Protein AF-A0A7Y6CTK9-F1 (afdb_monomer_lite)

Radius of gyration: 37.17 Å; chains: 1; bounding box: 108×24×112 Å

pLDDT: mean 73.92, std 17.71, range [35.59, 94.69]

Sequence (146 aa):
SELEALPAADDPAEPEGESRGLLARLSGERGQTTVEFAGILPLLLIVVMLLWQIGLVGYTFMLAGHAAREGARELAIDTTDTRTDRPYADVAMEDVPKAWRKGAKVDRPEDATVRVALKVPVLVPSLKTNIKITSEAGTVIEDEPL

Foldseek 3Di:
DDDDDDDDPPDPDDPPDDVVVVVVVVVVVVVPVVVVVVVVVVVVVVVVLVVVLVVLVVVQQVLQVVLFVQLLVCLVVDPPDDPVDRVSNVRSCVPPDPQFPVPWDWDDPDSRGIGIFTDRDDPCPVPPDPDGDGDGDTDDDDDDDD

Secondary structure (DSSP, 8-state):
---------------TTHHHHHHHHHHHHHHHHHHHHHHHHHHHHHHHHHHHHHHHHHHHHHHHHHHHHHHHHHHHH-TT--SS--HHHHHHHHSS-HHHHTT-EEEEEETTEEEEE-PPPPS-TTS-------------------

Structure (mmCIF, N/CA/C/O backbone):
data_AF-A0A7Y6CTK9-F1
#
_entry.id   AF-A0A7Y6CTK9-F1
#
loop_
_atom_site.group_PDB
_atom_site.id
_atom_site.type_symbol
_atom_site.label_atom_id
_atom_site.label_alt_id
_atom_site.label_comp_id
_atom_site.label_asym_id
_atom_site.label_entity_id
_atom_site.label_seq_id
_atom_site.pdbx_PDB_ins_code
_atom_site.Cartn_x
_atom_site.Cartn_y
_atom_site.Cartn_z
_atom_site.occupancy
_atom_site.B_iso_or_equiv
_atom_site.auth_seq_id
_atom_site.auth_comp_id
_atom_site.auth_asym_id
_atom_site.auth_atom_id
_atom_site.pdbx_PDB_model_num
ATOM 1 N N . SER A 1 1 ? -68.401 -10.955 84.862 1.00 49.53 1 SER A N 1
ATOM 2 C CA . SER A 1 1 ? -67.831 -11.955 83.956 1.00 49.53 1 SER A CA 1
ATOM 3 C C . SER A 1 1 ? -68.217 -11.538 82.561 1.00 49.53 1 SER A C 1
ATOM 5 O O . SER A 1 1 ? -69.406 -11.568 82.288 1.00 49.53 1 SER A O 1
ATOM 7 N N . GLU A 1 2 ? -67.224 -11.088 81.784 1.00 56.41 2 GLU A N 1
ATOM 8 C CA . GLU A 1 2 ? -67.223 -11.030 80.308 1.00 56.41 2 GLU A CA 1
ATOM 9 C C . GLU A 1 2 ? -68.184 -9.990 79.674 1.00 56.41 2 GLU A C 1
ATOM 11 O O . GLU A 1 2 ? -69.370 -9.976 79.953 1.00 56.41 2 GLU A O 1
ATOM 16 N N . LEU A 1 3 ? -67.776 -9.027 78.844 1.00 59.22 3 LEU A N 1
ATOM 17 C CA . LEU A 1 3 ? -66.629 -8.922 77.948 1.00 59.22 3 LEU A CA 1
ATOM 18 C C . LEU A 1 3 ? -66.140 -7.474 77.870 1.00 59.22 3 LEU A C 1
ATOM 20 O O . LEU A 1 3 ? -66.901 -6.527 77.681 1.00 59.22 3 LEU A O 1
ATOM 24 N N . GLU A 1 4 ? -64.831 -7.382 78.023 1.00 65.44 4 GLU A N 1
ATOM 25 C CA . GLU A 1 4 ? -63.979 -6.219 77.912 1.00 65.44 4 GLU A CA 1
ATOM 26 C C . GLU A 1 4 ? -63.938 -5.728 76.463 1.00 65.44 4 GLU A C 1
ATOM 28 O O . GLU A 1 4 ? -63.902 -6.516 75.517 1.00 65.44 4 GLU A O 1
ATOM 33 N N . ALA A 1 5 ? -63.956 -4.409 76.306 1.00 64.25 5 ALA A N 1
ATOM 34 C CA . ALA A 1 5 ? -63.762 -3.735 75.039 1.00 64.25 5 ALA A CA 1
ATOM 35 C C . ALA A 1 5 ? -62.414 -4.143 74.427 1.00 64.25 5 ALA A C 1
ATOM 37 O O . ALA A 1 5 ? -61.359 -3.827 74.976 1.00 64.25 5 ALA A O 1
ATOM 38 N N . LEU A 1 6 ? -62.452 -4.822 73.279 1.00 68.00 6 LEU A N 1
ATOM 39 C CA . LEU A 1 6 ? -61.255 -5.065 72.486 1.00 68.00 6 LEU A CA 1
ATOM 40 C C . LEU A 1 6 ? -60.962 -3.824 71.628 1.00 68.00 6 LEU A C 1
ATOM 42 O O . LEU A 1 6 ? -61.826 -3.411 70.848 1.00 68.00 6 LEU A O 1
ATOM 46 N N . PRO A 1 7 ? -59.778 -3.206 71.780 1.00 65.56 7 PRO A N 1
ATOM 47 C CA . PRO A 1 7 ? -59.356 -2.090 70.952 1.00 65.56 7 PRO A CA 1
ATOM 48 C C . PRO A 1 7 ? -59.096 -2.558 69.520 1.00 65.56 7 PRO A C 1
ATOM 50 O O . PRO A 1 7 ? -58.691 -3.696 69.283 1.00 65.56 7 PRO A O 1
ATOM 53 N N . ALA A 1 8 ? -59.335 -1.644 68.581 1.00 64.94 8 ALA A N 1
ATOM 54 C CA . ALA A 1 8 ? -58.986 -1.777 67.178 1.00 64.94 8 ALA A CA 1
ATOM 55 C C . ALA A 1 8 ? -57.529 -2.238 67.042 1.00 64.94 8 ALA A C 1
ATOM 57 O O . ALA A 1 8 ? -56.598 -1.486 67.330 1.00 64.94 8 ALA A O 1
ATOM 58 N N . ALA A 1 9 ? -57.347 -3.489 66.629 1.00 60.50 9 ALA A N 1
ATOM 59 C CA . ALA A 1 9 ? -56.092 -3.925 66.061 1.00 60.50 9 ALA A CA 1
ATOM 60 C C . ALA A 1 9 ? -56.025 -3.304 64.664 1.00 60.50 9 ALA A C 1
ATOM 62 O O . ALA A 1 9 ? -56.689 -3.767 63.737 1.00 60.50 9 ALA A O 1
ATOM 63 N N . ASP A 1 10 ? -55.276 -2.209 64.550 1.00 63.53 10 ASP A N 1
ATOM 64 C CA . ASP A 1 10 ? -54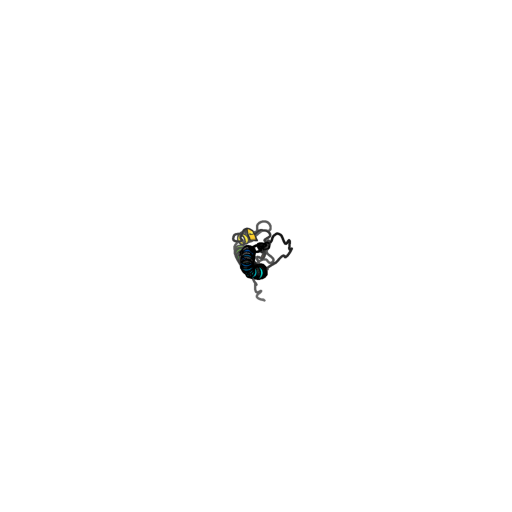.621 -1.866 63.295 1.00 63.53 10 ASP A CA 1
ATOM 65 C C . ASP A 1 10 ? -53.846 -3.109 62.854 1.00 63.53 10 ASP A C 1
ATOM 67 O O . ASP A 1 10 ? -52.963 -3.578 63.573 1.00 63.53 10 ASP A O 1
ATOM 71 N N . ASP A 1 11 ? -54.221 -3.674 61.712 1.00 68.06 11 ASP A N 1
ATOM 72 C CA . ASP A 1 11 ? -53.466 -4.733 61.058 1.00 68.06 11 ASP A CA 1
ATOM 73 C C . ASP A 1 11 ? -52.221 -4.080 60.431 1.00 68.06 11 ASP A C 1
ATOM 75 O O . ASP A 1 11 ? -52.361 -3.262 59.510 1.00 68.06 11 ASP A O 1
ATOM 79 N N . PRO A 1 12 ? -50.999 -4.314 60.948 1.00 62.53 12 PRO A N 1
ATOM 80 C CA . PRO A 1 12 ? -49.814 -3.744 60.341 1.00 62.53 12 PRO A CA 1
ATOM 81 C C . PRO A 1 12 ? -49.568 -4.461 59.013 1.00 62.53 12 PRO A C 1
ATOM 83 O O . PRO A 1 12 ? -49.255 -5.646 58.978 1.00 62.53 12 PRO A O 1
ATOM 86 N N . ALA A 1 13 ? -49.697 -3.706 57.922 1.00 60.25 13 ALA A N 1
ATOM 87 C CA . ALA A 1 13 ? -49.381 -4.128 56.565 1.00 60.25 13 ALA A CA 1
ATOM 88 C C . ALA A 1 13 ? -48.086 -4.960 56.503 1.00 60.25 13 ALA A C 1
ATOM 90 O O . ALA A 1 13 ? -47.005 -4.479 56.857 1.00 60.25 13 ALA A O 1
ATOM 91 N N . GLU A 1 14 ? -48.198 -6.198 56.021 1.00 64.38 14 GLU A N 1
ATOM 92 C CA . GLU A 1 14 ? -47.047 -7.054 55.750 1.00 64.38 14 GLU A CA 1
ATOM 93 C C . GLU A 1 14 ? -46.138 -6.400 54.692 1.00 64.38 14 GLU A C 1
ATOM 95 O O . GLU A 1 14 ? -46.611 -5.994 53.623 1.00 64.38 14 GLU A O 1
ATOM 100 N N . PRO A 1 15 ? -44.822 -6.273 54.938 1.00 54.72 15 PRO A N 1
ATOM 101 C CA . PRO A 1 15 ? -43.909 -5.699 53.962 1.00 54.72 15 PRO A CA 1
ATOM 102 C C . PRO A 1 15 ? -43.581 -6.717 52.855 1.00 54.72 15 PRO A C 1
ATOM 104 O O . PRO A 1 15 ? -42.502 -7.306 52.829 1.00 54.72 15 PRO A O 1
ATOM 107 N N . GLU A 1 16 ? -44.466 -6.869 51.865 1.00 60.47 16 GLU A N 1
ATOM 108 C CA . GLU A 1 16 ? -44.199 -7.607 50.612 1.00 60.47 16 GLU A CA 1
ATOM 109 C C . GLU A 1 16 ? -43.264 -6.836 49.646 1.00 60.47 16 GLU A C 1
ATOM 111 O O . GLU A 1 16 ? -43.518 -6.683 48.448 1.00 60.47 16 GLU A O 1
ATOM 116 N N . GLY A 1 17 ? -42.160 -6.293 50.164 1.00 58.44 17 GLY A N 1
ATOM 117 C CA . GLY A 1 17 ? -41.227 -5.455 49.399 1.00 58.44 17 GLY A CA 1
ATOM 118 C C . GLY A 1 17 ? -39.821 -6.027 49.227 1.00 58.44 17 GLY A C 1
ATOM 119 O O . GLY A 1 17 ? -39.096 -5.616 48.318 1.00 58.44 17 GLY A O 1
ATOM 120 N N . GLU A 1 18 ? -39.401 -6.970 50.070 1.00 60.38 18 GLU A N 1
ATOM 121 C CA . GLU A 1 18 ? -37.965 -7.218 50.263 1.00 60.38 18 GLU A CA 1
ATOM 122 C C . GLU A 1 18 ? -37.344 -8.160 49.214 1.00 60.38 18 GLU A C 1
ATOM 124 O O . GLU A 1 18 ? -36.174 -8.022 48.845 1.00 60.38 18 GLU A O 1
ATOM 129 N N . SER A 1 19 ? -38.137 -9.053 48.613 1.00 59.25 19 SER A N 1
ATOM 130 C CA . SER A 1 19 ? -37.636 -10.023 47.624 1.00 59.25 19 SER A CA 1
ATOM 131 C C . SER A 1 19 ? -37.240 -9.389 46.282 1.00 59.25 19 SER A C 1
ATOM 133 O O . SER A 1 19 ? -36.441 -9.959 45.537 1.00 59.25 19 SER A O 1
ATOM 135 N N . ARG A 1 20 ? -37.755 -8.192 45.964 1.00 65.50 20 ARG A N 1
ATOM 136 C CA . ARG A 1 20 ? -37.443 -7.484 44.706 1.00 65.50 20 ARG A CA 1
ATOM 137 C C . ARG A 1 20 ? -36.076 -6.790 44.736 1.00 65.50 20 ARG A C 1
ATOM 139 O O . ARG A 1 20 ? -35.429 -6.687 43.695 1.00 65.50 20 ARG A O 1
ATOM 146 N N . GLY A 1 21 ? -35.598 -6.372 45.911 1.00 63.16 21 GLY A N 1
ATOM 147 C CA . GLY A 1 21 ? -34.302 -5.697 46.064 1.00 63.16 21 GLY A CA 1
ATOM 148 C C . GLY A 1 21 ? -33.096 -6.640 45.984 1.00 63.16 21 GLY A C 1
ATOM 149 O O . GLY A 1 21 ? -32.048 -6.265 45.452 1.00 63.16 21 GLY A O 1
ATOM 150 N N . LEU A 1 22 ? -33.246 -7.882 46.456 1.00 65.19 22 LEU A N 1
ATOM 151 C CA . LEU A 1 22 ? -32.163 -8.872 46.464 1.00 65.19 22 LEU A CA 1
ATOM 152 C C . LEU A 1 22 ? -31.801 -9.339 45.041 1.00 65.19 22 LEU A C 1
ATOM 154 O O . LEU A 1 22 ? -30.625 -9.413 44.687 1.00 65.19 22 LEU A O 1
ATOM 158 N N . LEU A 1 23 ? -32.810 -9.582 44.198 1.00 63.06 23 LEU A N 1
ATOM 159 C CA . LEU A 1 23 ? -32.613 -9.982 42.799 1.00 63.06 23 LEU A CA 1
ATOM 160 C C . LEU A 1 23 ? -32.004 -8.855 41.952 1.00 63.06 23 LEU A C 1
ATOM 162 O O . LEU A 1 23 ? -31.154 -9.118 41.102 1.00 63.06 23 LEU A O 1
ATOM 166 N N . ALA A 1 24 ? -32.377 -7.598 42.218 1.00 64.69 24 ALA A N 1
ATOM 167 C CA . ALA A 1 24 ? -31.793 -6.435 41.550 1.00 64.69 24 ALA A CA 1
ATOM 168 C C . ALA A 1 24 ? -30.304 -6.249 41.900 1.00 64.69 24 ALA A C 1
ATOM 170 O O . ALA A 1 24 ? -29.502 -5.940 41.017 1.00 64.69 24 ALA A O 1
ATOM 171 N N . ARG A 1 25 ? -29.908 -6.508 43.157 1.00 64.50 25 ARG A N 1
ATOM 172 C CA . ARG A 1 25 ? -28.498 -6.474 43.590 1.00 64.50 25 ARG A CA 1
ATOM 173 C C . ARG A 1 25 ? -27.649 -7.559 42.920 1.00 64.50 25 ARG A C 1
ATOM 175 O O . ARG A 1 25 ? -26.593 -7.240 42.387 1.00 64.50 25 ARG A O 1
ATOM 182 N N . LEU A 1 26 ? -28.154 -8.791 42.835 1.00 63.34 26 LEU A N 1
ATOM 183 C CA . LEU A 1 26 ? -27.462 -9.918 42.182 1.00 63.34 26 LEU A CA 1
ATOM 184 C C . LEU A 1 26 ? -27.394 -9.803 40.644 1.00 63.34 26 LEU A C 1
ATOM 186 O O . LEU A 1 26 ? -26.637 -10.524 39.982 1.00 63.34 26 LEU A O 1
ATOM 190 N N . SER A 1 27 ? -28.214 -8.930 40.050 1.00 62.72 27 SER A N 1
ATOM 191 C CA . SER A 1 27 ? -28.169 -8.620 38.617 1.00 62.72 27 SER A CA 1
ATOM 192 C C . SER A 1 27 ? -27.166 -7.508 38.280 1.00 62.72 27 SER A C 1
ATOM 194 O O . SER A 1 27 ? -26.756 -7.410 37.124 1.00 62.72 27 SER A O 1
ATOM 196 N N . GLY A 1 28 ? -26.754 -6.692 39.259 1.00 60.09 28 GLY A N 1
ATOM 197 C CA . GLY A 1 28 ? -25.790 -5.599 39.071 1.00 60.09 28 GLY A CA 1
ATOM 198 C C . GLY A 1 28 ? -24.330 -6.056 38.972 1.00 60.09 28 GLY A C 1
ATOM 199 O O . GLY A 1 28 ? -23.515 -5.388 38.342 1.00 60.09 28 GLY A O 1
ATOM 200 N N . GLU A 1 29 ? -24.000 -7.226 39.520 1.00 58.59 29 GLU A N 1
ATOM 201 C CA . GLU A 1 29 ? -22.614 -7.712 39.638 1.00 58.59 29 GLU A CA 1
ATOM 202 C C . GLU A 1 29 ? -22.096 -8.384 38.353 1.00 58.59 29 GLU A C 1
ATOM 204 O O . GLU A 1 29 ? -20.895 -8.431 38.106 1.00 58.59 29 GLU A O 1
ATOM 209 N N . ARG A 1 30 ? -22.997 -8.854 37.477 1.00 59.06 30 ARG A N 1
ATOM 210 C CA . ARG A 1 30 ? -22.633 -9.506 36.201 1.00 59.06 30 ARG A CA 1
ATOM 211 C C . ARG A 1 30 ? -22.278 -8.522 35.086 1.00 59.06 30 ARG A C 1
ATOM 213 O O . ARG A 1 30 ? -21.644 -8.916 34.113 1.00 59.06 30 ARG A O 1
ATOM 220 N N . GLY A 1 31 ? -22.671 -7.255 35.226 1.00 54.94 31 GLY A N 1
ATOM 221 C CA . GLY A 1 31 ? -22.346 -6.200 34.266 1.00 54.94 31 GLY A CA 1
ATOM 222 C C . GLY A 1 31 ? -20.963 -5.592 34.487 1.00 54.94 31 GLY A C 1
ATOM 223 O O . GLY A 1 31 ? -20.317 -5.217 33.515 1.00 54.94 31 GLY A O 1
ATOM 224 N N . GLN A 1 32 ? -20.490 -5.537 35.737 1.00 58.69 32 GLN A N 1
ATOM 225 C CA . GLN A 1 32 ? -19.281 -4.806 36.131 1.00 58.69 32 GLN A CA 1
ATOM 226 C C . GLN A 1 32 ? -18.017 -5.324 35.435 1.00 58.69 32 GLN A C 1
ATOM 228 O O . GLN A 1 32 ? -17.232 -4.536 34.913 1.00 58.69 32 GLN A O 1
ATOM 233 N N . THR A 1 33 ? -17.872 -6.644 35.324 1.00 61.72 33 THR A N 1
ATOM 234 C CA . THR A 1 33 ? -16.731 -7.260 34.638 1.00 61.72 33 THR A CA 1
ATOM 235 C C . THR A 1 33 ? -16.720 -6.932 33.140 1.00 61.72 33 THR A C 1
ATOM 237 O O . THR A 1 33 ? -15.675 -6.610 32.583 1.00 61.72 33 THR A O 1
ATOM 240 N N . THR A 1 34 ? -17.875 -6.933 32.464 1.00 66.38 34 THR A N 1
ATOM 241 C CA . THR A 1 34 ? -17.950 -6.605 31.029 1.00 66.38 34 THR A CA 1
ATOM 242 C C . THR A 1 34 ? -17.627 -5.136 30.751 1.00 66.38 34 THR A C 1
ATOM 244 O O . THR A 1 34 ? -17.037 -4.843 29.710 1.00 66.38 34 THR A O 1
ATOM 247 N N . VAL A 1 35 ? -17.950 -4.214 31.670 1.00 66.62 35 VAL A N 1
ATOM 248 C CA . VAL A 1 35 ? -17.619 -2.788 31.490 1.00 66.62 35 VAL A CA 1
ATOM 249 C C . VAL A 1 35 ? -16.109 -2.542 31.577 1.00 66.62 35 VAL A C 1
ATOM 251 O O . VAL A 1 35 ? -15.582 -1.740 30.809 1.00 66.62 35 VAL A O 1
ATOM 254 N N . GLU A 1 36 ? -15.391 -3.267 32.439 1.00 68.00 36 GLU A N 1
ATOM 255 C CA . GLU A 1 36 ? -13.923 -3.193 32.515 1.00 68.00 36 GLU A CA 1
ATOM 256 C C . GLU A 1 36 ? -13.260 -3.728 31.234 1.00 68.00 36 GLU A C 1
ATOM 258 O O . GLU A 1 36 ? -12.357 -3.098 30.675 1.00 68.00 36 GLU A O 1
ATOM 263 N N . PHE A 1 37 ? -13.762 -4.843 30.693 1.00 69.88 37 PHE A N 1
ATOM 264 C CA . PHE A 1 37 ? -13.263 -5.402 29.431 1.00 69.88 37 PHE A CA 1
ATOM 265 C C . PHE A 1 37 ? -13.585 -4.529 28.210 1.00 69.88 37 PHE A C 1
ATOM 267 O O . PHE A 1 37 ? -12.785 -4.473 27.270 1.00 69.88 37 PHE A O 1
ATOM 274 N N . ALA A 1 38 ? -14.705 -3.801 28.228 1.00 79.75 38 ALA A N 1
ATOM 275 C CA . ALA A 1 38 ? -15.079 -2.882 27.156 1.00 79.75 38 ALA A CA 1
ATOM 276 C C . ALA A 1 38 ? -14.081 -1.721 26.984 1.00 79.75 38 ALA A C 1
ATOM 278 O O . ALA A 1 38 ? -13.988 -1.173 25.887 1.00 79.75 38 ALA A O 1
ATOM 279 N N . GLY A 1 39 ? -13.303 -1.372 28.017 1.00 82.19 39 GLY A N 1
ATOM 280 C CA . GLY A 1 39 ? -12.235 -0.370 27.917 1.00 82.19 39 GLY A CA 1
ATOM 281 C C . GLY A 1 39 ? -10.961 -0.884 27.234 1.00 82.19 39 GLY A C 1
ATOM 282 O O . GLY A 1 39 ? -10.329 -0.158 26.468 1.00 82.19 39 GLY A O 1
ATOM 283 N N . ILE A 1 40 ? -10.591 -2.147 27.461 1.00 88.62 40 ILE A N 1
ATOM 284 C CA . ILE A 1 40 ? -9.356 -2.750 26.923 1.00 88.62 40 ILE A CA 1
ATOM 285 C C . ILE A 1 40 ? -9.556 -3.241 25.485 1.00 88.62 40 ILE A C 1
ATOM 287 O O . ILE A 1 40 ? -8.645 -3.152 24.662 1.00 88.62 40 ILE A O 1
ATOM 291 N N . LEU A 1 41 ? -10.754 -3.728 25.159 1.00 89.88 41 LEU A N 1
ATOM 292 C CA . LEU A 1 41 ? -11.093 -4.222 23.827 1.00 89.88 41 LEU A CA 1
ATOM 293 C C . LEU A 1 41 ? -10.763 -3.233 22.684 1.00 89.88 41 LEU A C 1
ATOM 295 O O . LEU A 1 41 ? -10.077 -3.648 21.749 1.00 89.88 41 LEU A O 1
ATOM 299 N N . PRO A 1 42 ? -11.162 -1.943 22.715 1.00 86.75 42 PRO A N 1
ATOM 300 C CA . PRO A 1 42 ? -10.809 -0.999 21.655 1.00 86.75 42 PRO A CA 1
ATOM 301 C C . PRO A 1 42 ? -9.296 -0.762 21.555 1.00 86.75 42 PRO A C 1
ATOM 303 O O . PRO A 1 42 ? -8.778 -0.637 20.446 1.00 86.75 42 PRO A O 1
ATOM 306 N N . LEU A 1 43 ? -8.570 -0.764 22.679 1.00 89.69 43 LEU A N 1
ATOM 307 C CA . LEU A 1 43 ? -7.109 -0.660 22.680 1.00 89.69 43 LEU A CA 1
ATOM 308 C C . LEU A 1 43 ? -6.467 -1.876 21.995 1.00 89.69 43 LEU A C 1
ATOM 310 O O . LEU A 1 43 ? -5.595 -1.709 21.142 1.00 89.69 43 LEU A O 1
ATOM 314 N N . LEU A 1 44 ? -6.930 -3.089 22.311 1.00 92.50 44 LEU A N 1
ATOM 315 C CA . LEU A 1 44 ? -6.463 -4.315 21.658 1.00 92.50 44 LEU A CA 1
ATOM 316 C C . LEU A 1 44 ? -6.732 -4.293 20.151 1.00 92.50 44 LEU A C 1
ATOM 318 O O . LEU A 1 44 ? -5.850 -4.656 19.375 1.00 92.50 44 LEU A O 1
ATOM 322 N N . LEU A 1 45 ? -7.905 -3.820 19.723 1.00 90.50 45 LEU A N 1
ATOM 323 C CA . LEU A 1 45 ? -8.227 -3.686 18.300 1.00 90.50 45 LEU A CA 1
ATOM 324 C C . LEU A 1 45 ? -7.274 -2.723 17.581 1.00 90.50 45 LEU A C 1
ATOM 326 O O . LEU A 1 45 ? -6.842 -3.025 16.470 1.00 90.50 45 LEU A O 1
ATOM 330 N N . ILE A 1 46 ? -6.902 -1.601 18.206 1.00 89.19 46 ILE A N 1
ATOM 331 C CA . ILE A 1 46 ? -5.913 -0.666 17.645 1.00 89.19 46 ILE A CA 1
ATOM 332 C C . ILE A 1 46 ? -4.545 -1.342 17.516 1.00 89.19 46 ILE A C 1
ATOM 334 O O . ILE A 1 46 ? -3.909 -1.229 16.470 1.00 89.19 46 ILE A O 1
ATOM 338 N N . VAL A 1 47 ? -4.095 -2.073 18.538 1.00 93.56 47 VAL A N 1
ATOM 339 C CA . VAL A 1 47 ? -2.809 -2.788 18.494 1.00 93.56 47 VAL A CA 1
ATOM 340 C C . VAL A 1 47 ? -2.808 -3.848 17.392 1.00 93.56 47 VAL A C 1
ATOM 342 O O . VAL A 1 47 ? -1.881 -3.887 16.586 1.00 93.56 47 VAL A O 1
ATOM 345 N N . VAL A 1 48 ? -3.859 -4.664 17.299 1.00 94.06 48 VAL A N 1
ATOM 346 C CA . VAL A 1 48 ? -4.007 -5.664 16.230 1.00 94.06 48 VAL A CA 1
ATOM 347 C C . VAL A 1 48 ? -4.031 -4.991 14.858 1.00 94.06 48 VAL A C 1
ATOM 349 O O . VAL A 1 48 ? -3.360 -5.463 13.944 1.00 94.06 48 VAL A O 1
ATOM 352 N N . MET A 1 49 ? -4.731 -3.863 14.716 1.00 88.19 49 MET A N 1
ATOM 353 C CA . MET A 1 49 ? -4.737 -3.075 13.482 1.00 88.19 49 MET A CA 1
ATOM 354 C C . MET A 1 49 ? -3.331 -2.577 13.126 1.00 88.19 49 MET A C 1
ATOM 356 O O . MET A 1 49 ? -2.932 -2.666 11.971 1.00 88.19 49 MET A O 1
ATOM 360 N N . LEU A 1 50 ? -2.548 -2.087 14.089 1.00 87.62 50 LEU A N 1
ATOM 361 C CA . LEU A 1 50 ? -1.170 -1.647 13.845 1.00 87.62 50 LEU A CA 1
ATOM 362 C C . LEU A 1 50 ? -0.270 -2.807 13.408 1.00 87.62 50 LEU A C 1
ATOM 364 O O . LEU A 1 50 ? 0.451 -2.674 12.420 1.00 87.62 50 LEU A O 1
ATOM 368 N N . LEU A 1 51 ? -0.345 -3.949 14.095 1.00 93.31 51 LEU A N 1
ATOM 369 C CA . LEU A 1 51 ? 0.398 -5.157 13.722 1.00 93.31 51 LEU A CA 1
ATOM 370 C C . LEU A 1 51 ? 0.017 -5.633 12.317 1.00 93.31 51 LEU A C 1
ATOM 372 O O . LEU A 1 51 ? 0.886 -5.951 11.506 1.00 93.31 51 LEU A O 1
ATOM 376 N N . TRP A 1 52 ? -1.276 -5.609 12.005 1.00 90.62 52 TRP A N 1
ATOM 377 C CA . TRP A 1 52 ? -1.784 -5.909 10.675 1.00 90.62 52 TRP A CA 1
ATOM 378 C C . TRP A 1 52 ? -1.224 -4.948 9.617 1.00 90.62 52 TRP A C 1
ATOM 380 O O . TRP A 1 52 ? -0.745 -5.389 8.572 1.00 90.62 52 TRP A O 1
ATOM 390 N N . GLN A 1 53 ? -1.224 -3.639 9.891 1.00 87.88 53 GLN A N 1
ATOM 391 C CA . GLN A 1 53 ? -0.682 -2.632 8.974 1.00 87.88 53 GLN A CA 1
ATOM 392 C C . GLN A 1 53 ? 0.821 -2.823 8.739 1.00 87.88 53 GLN A C 1
ATOM 394 O O . GLN A 1 53 ? 1.269 -2.709 7.600 1.00 87.88 53 GLN A O 1
ATOM 399 N N . ILE A 1 54 ? 1.593 -3.163 9.775 1.00 89.81 54 ILE A N 1
ATOM 400 C CA . ILE A 1 54 ? 3.016 -3.509 9.634 1.00 89.81 54 ILE A CA 1
ATOM 401 C C . ILE A 1 54 ? 3.174 -4.726 8.713 1.00 89.81 54 ILE A C 1
ATOM 403 O O . ILE A 1 54 ? 4.006 -4.703 7.804 1.00 89.81 54 ILE A O 1
ATOM 407 N N . GLY A 1 55 ? 2.335 -5.751 8.892 1.00 92.94 55 GLY A N 1
ATOM 408 C CA . GLY A 1 55 ? 2.292 -6.917 8.010 1.00 92.94 55 GLY A CA 1
ATOM 409 C C . GLY A 1 55 ? 2.020 -6.547 6.550 1.00 92.94 55 GLY A C 1
ATOM 410 O O . GLY A 1 55 ? 2.750 -6.983 5.661 1.00 92.94 55 GLY A O 1
ATOM 411 N N . LEU A 1 56 ? 1.031 -5.684 6.288 1.00 89.69 56 LEU A N 1
ATOM 412 C CA . LEU A 1 56 ? 0.728 -5.210 4.932 1.00 89.69 56 LEU A CA 1
ATOM 413 C C . LEU A 1 56 ? 1.871 -4.402 4.314 1.00 89.69 56 LEU A C 1
ATOM 415 O O . LEU A 1 56 ? 2.148 -4.553 3.122 1.00 89.69 56 LEU A O 1
ATOM 419 N N . VAL A 1 57 ? 2.543 -3.558 5.098 1.00 86.94 57 VAL A N 1
ATOM 420 C CA . VAL A 1 57 ? 3.724 -2.814 4.642 1.00 86.94 57 VAL A CA 1
ATOM 421 C C . VAL A 1 57 ? 4.824 -3.794 4.239 1.00 86.94 57 VAL A C 1
ATOM 423 O O . VAL A 1 57 ? 5.295 -3.734 3.104 1.00 86.94 57 VAL A O 1
ATOM 426 N N . GLY A 1 58 ? 5.176 -4.740 5.115 1.00 91.38 58 GLY A N 1
ATOM 427 C CA . GLY A 1 58 ? 6.194 -5.757 4.836 1.00 91.38 58 GLY A CA 1
ATOM 428 C C . GLY A 1 58 ? 5.864 -6.604 3.605 1.00 91.38 58 GLY A C 1
ATOM 429 O O . GLY A 1 58 ? 6.711 -6.783 2.730 1.00 91.38 58 GLY A O 1
ATOM 430 N N . TYR A 1 59 ? 4.610 -7.039 3.478 1.00 92.38 59 TYR A N 1
ATOM 431 C CA . TYR A 1 59 ? 4.134 -7.756 2.295 1.00 92.38 59 TYR A CA 1
ATOM 432 C C . TYR A 1 59 ? 4.276 -6.919 1.016 1.00 92.38 59 TYR A C 1
ATOM 434 O O . TYR A 1 59 ? 4.729 -7.418 -0.010 1.00 92.38 59 TYR A O 1
ATOM 442 N N . THR A 1 60 ? 3.959 -5.623 1.080 1.00 90.50 60 THR A N 1
ATOM 443 C CA . THR A 1 60 ? 4.091 -4.709 -0.065 1.00 90.50 60 THR A CA 1
ATOM 444 C C . THR A 1 60 ? 5.548 -4.538 -0.495 1.00 90.50 60 THR A C 1
ATOM 446 O O . THR A 1 60 ? 5.817 -4.518 -1.693 1.00 90.50 60 THR A O 1
ATOM 449 N N . PHE A 1 61 ? 6.485 -4.454 0.456 1.00 88.00 61 PHE A N 1
ATOM 450 C CA . PHE A 1 61 ? 7.922 -4.422 0.158 1.00 88.00 61 PHE A CA 1
ATOM 451 C C . PHE A 1 61 ? 8.378 -5.692 -0.568 1.00 88.00 61 PHE A C 1
ATOM 453 O O . PHE A 1 61 ? 9.068 -5.603 -1.583 1.00 88.00 61 PHE A O 1
ATOM 460 N N . MET A 1 62 ? 7.965 -6.870 -0.087 1.00 92.56 62 MET A N 1
ATOM 461 C CA . MET A 1 62 ? 8.294 -8.142 -0.743 1.00 92.56 62 MET A CA 1
ATOM 462 C C . MET A 1 62 ? 7.720 -8.205 -2.160 1.00 92.56 62 MET A C 1
ATOM 464 O O . MET A 1 62 ? 8.431 -8.562 -3.098 1.00 92.56 62 MET A O 1
ATOM 468 N N . LEU A 1 63 ? 6.458 -7.807 -2.317 1.00 94.12 63 LEU A N 1
ATOM 469 C CA . LEU A 1 63 ? 5.762 -7.809 -3.597 1.00 94.12 63 LEU A CA 1
ATOM 470 C C . LEU A 1 63 ? 6.406 -6.852 -4.611 1.00 94.12 63 LEU A C 1
ATOM 472 O O . LEU A 1 63 ? 6.624 -7.235 -5.756 1.00 94.12 63 LEU A O 1
ATOM 476 N N . ALA A 1 64 ? 6.751 -5.630 -4.194 1.00 91.75 64 ALA A N 1
ATOM 477 C CA . ALA A 1 64 ? 7.434 -4.657 -5.047 1.00 91.75 64 ALA A CA 1
ATOM 478 C C . ALA A 1 64 ? 8.822 -5.158 -5.475 1.00 91.75 64 ALA A C 1
ATOM 480 O O . ALA A 1 64 ? 9.197 -5.016 -6.636 1.00 91.75 64 ALA A O 1
ATOM 481 N N . GLY A 1 65 ? 9.561 -5.793 -4.559 1.00 90.81 65 GLY A N 1
ATOM 482 C CA . GLY A 1 65 ? 10.857 -6.392 -4.868 1.00 90.81 65 GLY A CA 1
ATOM 483 C C . GLY A 1 65 ? 10.759 -7.566 -5.844 1.00 90.81 65 GLY A C 1
ATOM 484 O O . GLY A 1 65 ? 11.604 -7.695 -6.724 1.00 90.81 65 GLY A O 1
ATOM 485 N N . HIS A 1 66 ? 9.735 -8.412 -5.720 1.00 94.69 66 HIS A N 1
ATOM 486 C CA . HIS A 1 66 ? 9.492 -9.496 -6.674 1.00 94.69 66 HIS A CA 1
ATOM 487 C C . HIS A 1 66 ? 9.162 -8.953 -8.071 1.00 94.69 66 HIS A C 1
ATOM 489 O O . HIS A 1 66 ? 9.831 -9.321 -9.032 1.00 94.69 66 HIS A O 1
ATOM 495 N N . ALA A 1 67 ? 8.230 -8.001 -8.149 1.00 93.44 67 ALA A N 1
ATOM 496 C CA . ALA A 1 67 ? 7.857 -7.315 -9.383 1.00 93.44 67 ALA A CA 1
ATOM 497 C C . ALA A 1 67 ? 9.055 -6.637 -10.072 1.00 93.44 67 ALA A C 1
ATOM 499 O O . ALA A 1 67 ? 9.236 -6.763 -11.280 1.00 93.44 67 ALA A O 1
ATOM 500 N N . ALA A 1 68 ? 9.901 -5.940 -9.305 1.00 92.56 68 ALA A N 1
ATOM 501 C CA . ALA A 1 68 ? 11.085 -5.273 -9.842 1.00 92.56 68 ALA A CA 1
ATOM 502 C C . ALA A 1 68 ? 12.096 -6.266 -10.433 1.00 92.56 68 ALA A C 1
ATOM 504 O O . ALA A 1 68 ? 12.655 -6.003 -11.494 1.00 92.56 68 ALA A O 1
ATOM 505 N N . ARG A 1 69 ? 12.308 -7.415 -9.777 1.00 92.56 69 ARG A N 1
ATOM 506 C CA . ARG A 1 69 ? 13.209 -8.463 -10.283 1.00 92.56 69 ARG A CA 1
ATOM 507 C C . ARG A 1 69 ? 12.691 -9.091 -11.570 1.00 92.56 69 ARG A C 1
ATOM 509 O O . ARG A 1 69 ? 13.491 -9.306 -12.473 1.00 92.56 69 ARG A O 1
ATOM 516 N N . GLU A 1 70 ? 11.391 -9.357 -11.662 1.00 94.12 70 GLU A N 1
ATOM 517 C CA . GLU A 1 70 ? 10.824 -9.944 -12.879 1.00 94.12 70 GLU A CA 1
ATOM 518 C C . GLU A 1 70 ? 10.873 -8.948 -14.043 1.00 94.12 70 GLU A C 1
ATOM 520 O O . GLU A 1 70 ? 11.325 -9.292 -15.131 1.00 94.12 70 GLU A O 1
ATOM 525 N N . GLY A 1 71 ? 10.549 -7.676 -13.788 1.00 91.38 71 GLY A N 1
ATOM 526 C CA . GLY A 1 71 ? 10.727 -6.621 -14.785 1.00 91.38 71 GLY A CA 1
ATOM 527 C C . GLY A 1 71 ? 12.185 -6.453 -15.219 1.00 91.38 71 GLY A C 1
ATOM 528 O O . GLY A 1 71 ? 12.455 -6.301 -16.404 1.00 91.38 71 GLY A O 1
ATOM 529 N N . ALA A 1 72 ? 13.144 -6.507 -14.291 1.00 90.88 72 ALA A N 1
ATOM 530 C CA . ALA A 1 72 ? 14.567 -6.413 -14.626 1.00 90.88 72 ALA A CA 1
ATOM 531 C C . ALA A 1 72 ? 15.049 -7.611 -15.459 1.00 90.88 72 ALA A C 1
ATOM 533 O O . ALA A 1 72 ? 15.867 -7.441 -16.362 1.00 90.88 72 ALA A O 1
ATOM 534 N N . ARG A 1 73 ? 14.528 -8.812 -15.180 1.00 89.62 73 ARG A N 1
ATOM 535 C CA . ARG A 1 73 ? 14.800 -10.011 -15.976 1.00 89.62 73 ARG A CA 1
ATOM 536 C C . ARG A 1 73 ? 14.281 -9.853 -17.399 1.00 89.62 73 ARG A C 1
ATOM 538 O O . ARG A 1 73 ? 15.034 -10.140 -18.324 1.00 89.62 73 ARG A O 1
ATOM 545 N N . GLU A 1 74 ? 13.050 -9.374 -17.558 1.00 91.56 74 GLU A N 1
ATOM 546 C CA . GLU A 1 74 ? 12.467 -9.104 -18.873 1.00 91.56 74 GLU A CA 1
ATOM 547 C C . GLU A 1 74 ? 13.274 -8.047 -19.629 1.00 91.56 74 GLU A C 1
ATOM 549 O O . GLU A 1 74 ? 13.647 -8.246 -20.780 1.00 91.56 74 GLU A O 1
ATOM 554 N N . LEU A 1 75 ? 13.647 -6.960 -18.950 1.00 89.38 75 LEU A N 1
ATOM 555 C CA . LEU A 1 75 ? 14.456 -5.893 -19.533 1.00 89.38 75 LEU A CA 1
ATOM 556 C C . LEU A 1 75 ? 15.827 -6.383 -20.032 1.00 89.38 75 LEU A C 1
ATOM 558 O O . LEU A 1 75 ? 16.373 -5.827 -20.981 1.00 89.38 75 LEU A O 1
ATOM 562 N N . ALA A 1 76 ? 16.398 -7.407 -19.393 1.00 87.81 76 ALA A N 1
ATOM 563 C CA . ALA A 1 76 ? 17.686 -7.975 -19.783 1.00 87.81 76 ALA A CA 1
ATOM 564 C C . ALA A 1 76 ? 17.606 -8.899 -21.012 1.00 87.81 76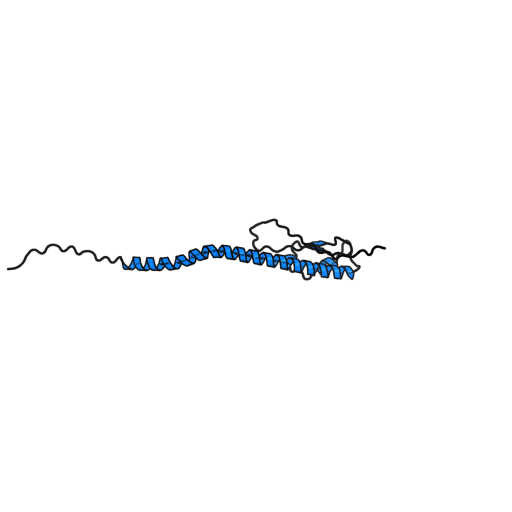 ALA A C 1
ATOM 566 O O . ALA A 1 76 ? 18.631 -9.129 -21.656 1.00 87.81 76 ALA A O 1
ATOM 567 N N . ILE A 1 77 ? 16.429 -9.455 -21.322 1.00 90.00 77 ILE A N 1
ATOM 568 C CA . ILE A 1 77 ? 16.241 -10.409 -22.429 1.00 90.00 77 ILE A CA 1
ATOM 569 C C . ILE A 1 77 ? 15.493 -9.806 -23.619 1.00 90.00 77 ILE A C 1
ATOM 571 O O . ILE A 1 77 ? 15.750 -10.215 -24.752 1.00 90.00 77 ILE A O 1
ATOM 575 N N . ASP A 1 78 ? 14.602 -8.842 -23.385 1.00 83.50 78 ASP A N 1
ATOM 576 C CA . ASP A 1 78 ? 13.809 -8.206 -24.429 1.00 83.50 78 ASP A CA 1
ATOM 577 C C . ASP A 1 78 ? 14.442 -6.881 -24.879 1.00 83.50 78 ASP A C 1
ATOM 579 O O . ASP A 1 78 ? 14.479 -5.882 -24.159 1.00 83.50 78 ASP A O 1
ATOM 583 N N . THR A 1 79 ? 14.935 -6.865 -26.118 1.00 74.00 79 THR A N 1
ATOM 584 C CA . THR A 1 79 ? 15.530 -5.683 -26.760 1.00 74.00 79 THR A CA 1
ATOM 585 C C . THR A 1 79 ? 14.500 -4.778 -27.443 1.00 74.00 79 THR A C 1
ATOM 587 O O . THR A 1 79 ? 14.880 -3.803 -28.093 1.00 74.00 79 THR A O 1
ATOM 590 N N . THR A 1 80 ? 13.210 -5.105 -27.352 1.00 79.12 80 THR A N 1
ATOM 591 C CA . THR A 1 80 ? 12.105 -4.385 -28.015 1.00 79.12 80 THR A CA 1
ATOM 592 C C . THR A 1 80 ? 11.639 -3.163 -27.214 1.00 79.12 80 THR A C 1
ATOM 594 O O . THR A 1 80 ? 10.714 -2.470 -27.630 1.00 79.12 80 THR A O 1
ATOM 597 N N . ASP A 1 81 ? 12.286 -2.860 -26.083 1.00 77.00 81 ASP A N 1
ATOM 598 C CA . ASP A 1 81 ? 11.947 -1.706 -25.250 1.00 77.00 81 ASP A CA 1
ATOM 599 C C . ASP A 1 81 ? 12.075 -0.388 -26.036 1.00 77.00 81 ASP A C 1
ATOM 601 O O . ASP A 1 81 ? 13.140 -0.017 -26.543 1.00 77.00 81 ASP A O 1
ATOM 605 N N . THR A 1 82 ? 10.966 0.342 -26.143 1.00 79.19 82 THR A N 1
ATOM 606 C CA . THR A 1 82 ? 10.890 1.648 -26.802 1.00 79.19 82 THR A CA 1
ATOM 607 C C . THR A 1 82 ? 10.223 2.674 -25.889 1.00 79.19 82 THR A C 1
ATOM 609 O O . THR A 1 82 ? 9.684 2.381 -24.828 1.00 79.19 82 THR A O 1
ATOM 612 N N . ARG A 1 83 ? 10.191 3.944 -26.313 1.00 73.44 83 ARG A N 1
ATOM 613 C CA . ARG A 1 83 ? 9.497 4.994 -25.546 1.00 73.44 83 ARG A CA 1
ATOM 614 C C . ARG A 1 83 ? 8.000 4.698 -25.342 1.00 73.44 83 ARG A C 1
ATOM 616 O O . ARG A 1 83 ? 7.411 5.191 -24.381 1.00 73.44 83 ARG A O 1
ATOM 623 N N . THR A 1 84 ? 7.380 3.974 -26.271 1.00 78.25 84 THR A N 1
ATOM 624 C CA . THR A 1 84 ? 5.932 3.717 -26.286 1.00 78.25 84 THR A CA 1
ATOM 625 C C . THR A 1 84 ? 5.593 2.313 -25.807 1.00 78.25 84 THR A C 1
ATOM 627 O O . THR A 1 84 ? 4.535 2.135 -25.210 1.00 78.25 84 THR A O 1
ATOM 630 N N . ASP A 1 85 ? 6.491 1.358 -26.026 1.00 84.81 85 ASP A N 1
ATOM 631 C CA . ASP A 1 85 ? 6.303 -0.045 -25.682 1.00 84.81 85 ASP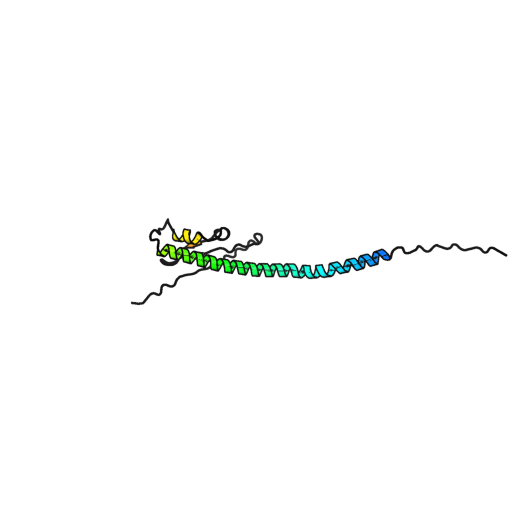 A CA 1
ATOM 632 C C . ASP A 1 85 ? 7.318 -0.460 -24.618 1.00 84.81 85 ASP A C 1
ATOM 634 O O . ASP A 1 85 ? 8.518 -0.320 -24.838 1.00 84.81 85 ASP A O 1
ATOM 638 N N . ARG A 1 86 ? 6.827 -0.892 -23.453 1.00 88.00 86 ARG A N 1
ATOM 639 C CA . ARG A 1 86 ? 7.633 -1.145 -22.246 1.00 88.00 86 ARG A CA 1
ATOM 640 C C . ARG A 1 86 ? 7.299 -2.530 -21.681 1.00 88.00 86 ARG A C 1
ATOM 642 O O . ARG A 1 86 ? 6.688 -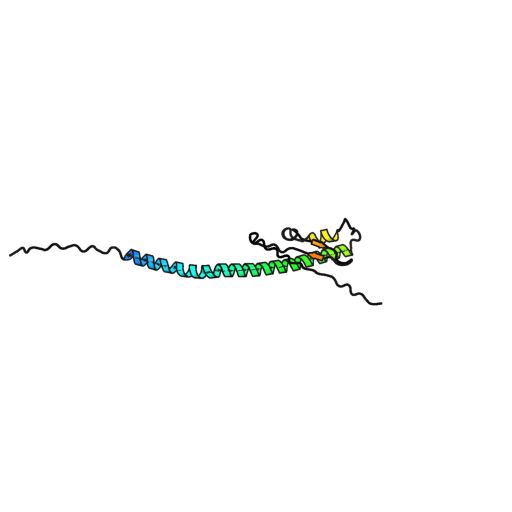2.600 -20.610 1.00 88.00 86 ARG A O 1
ATOM 649 N N . PRO A 1 87 ? 7.687 -3.617 -22.369 1.00 89.06 87 PRO A N 1
ATOM 650 C CA . PRO A 1 87 ? 7.289 -4.989 -22.025 1.00 89.06 87 PRO A CA 1
ATOM 651 C C . PRO A 1 87 ? 7.688 -5.375 -20.594 1.00 89.06 87 PRO A C 1
ATOM 653 O O . PRO A 1 87 ? 6.910 -5.980 -19.855 1.00 89.06 87 PRO A O 1
ATOM 656 N N . TYR A 1 88 ? 8.844 -4.888 -20.135 1.00 89.69 88 TYR A N 1
ATOM 657 C CA . TYR A 1 88 ? 9.315 -5.060 -18.761 1.00 89.69 88 TYR A CA 1
ATOM 658 C C . TYR A 1 88 ? 8.332 -4.546 -17.694 1.00 89.69 88 TYR A C 1
ATOM 660 O O . TYR A 1 88 ? 8.284 -5.074 -16.582 1.00 89.69 88 TYR A O 1
ATOM 668 N N . ALA A 1 89 ? 7.557 -3.498 -17.997 1.00 91.38 89 ALA A N 1
ATOM 669 C CA . ALA A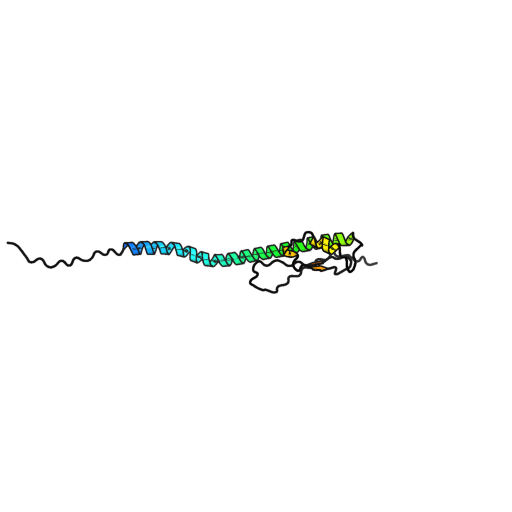 1 89 ? 6.608 -2.912 -17.057 1.00 91.38 89 ALA A CA 1
ATOM 670 C C . ALA A 1 89 ? 5.326 -3.742 -16.939 1.00 91.38 89 ALA A C 1
ATOM 672 O O . ALA A 1 89 ? 4.739 -3.795 -15.854 1.00 91.38 89 ALA A O 1
ATOM 673 N N . ASP A 1 90 ? 4.916 -4.389 -18.030 1.00 92.19 90 ASP A N 1
ATOM 674 C CA . ASP A 1 90 ? 3.760 -5.282 -18.050 1.00 92.19 90 ASP A CA 1
ATOM 675 C C . ASP A 1 90 ? 4.071 -6.572 -17.291 1.00 92.19 90 ASP A C 1
ATOM 677 O O . ASP A 1 90 ? 3.316 -6.944 -16.388 1.00 92.19 90 ASP A O 1
ATOM 681 N N . VAL A 1 91 ? 5.237 -7.172 -17.556 1.00 93.19 91 VAL A N 1
ATOM 682 C CA . VAL A 1 91 ? 5.728 -8.359 -16.839 1.00 93.19 91 VAL A CA 1
ATOM 683 C C . VAL A 1 91 ? 5.906 -8.068 -15.345 1.00 93.19 91 VAL A C 1
ATOM 685 O O . VAL A 1 91 ? 5.417 -8.816 -14.499 1.00 93.19 91 VAL A O 1
ATOM 688 N N . ALA A 1 92 ? 6.489 -6.919 -14.981 1.00 92.81 92 ALA A N 1
ATOM 689 C CA . ALA A 1 92 ? 6.596 -6.510 -13.577 1.00 92.81 92 ALA A CA 1
ATOM 690 C C . ALA A 1 92 ? 5.232 -6.403 -12.861 1.00 92.81 92 ALA A C 1
ATOM 692 O O . ALA A 1 92 ? 5.162 -6.514 -11.637 1.00 92.81 92 ALA A O 1
ATOM 693 N N . MET A 1 93 ? 4.142 -6.145 -13.590 1.00 94.00 93 MET A N 1
ATOM 694 C CA . MET A 1 93 ? 2.800 -5.943 -13.029 1.00 94.00 93 MET A CA 1
ATOM 695 C C . MET A 1 93 ? 1.898 -7.180 -13.089 1.00 94.00 93 MET A C 1
ATOM 697 O O . MET A 1 93 ? 0.816 -7.156 -12.483 1.00 94.00 93 MET A O 1
ATOM 701 N N . GLU A 1 94 ? 2.320 -8.242 -13.777 1.00 93.12 94 GLU A N 1
ATOM 702 C CA . GLU A 1 94 ? 1.530 -9.452 -14.016 1.00 93.12 94 GLU A CA 1
ATOM 703 C C . GLU A 1 94 ? 1.044 -10.071 -12.696 1.00 93.12 94 GLU A C 1
ATOM 705 O O . GLU A 1 94 ? -0.167 -10.147 -12.436 1.00 93.12 94 GLU A O 1
ATOM 710 N N . ASP A 1 95 ? 1.986 -10.353 -11.796 1.00 91.56 95 ASP A N 1
ATOM 711 C CA . ASP A 1 95 ? 1.730 -11.009 -10.510 1.00 91.56 95 ASP A CA 1
ATOM 712 C C . ASP A 1 95 ? 1.309 -10.051 -9.386 1.00 91.56 95 ASP A C 1
ATOM 714 O O . ASP A 1 95 ? 0.934 -10.470 -8.285 1.00 91.56 95 ASP A O 1
ATOM 718 N N . VAL A 1 96 ? 1.306 -8.740 -9.638 1.00 92.31 96 VAL A N 1
ATOM 719 C CA . VAL A 1 96 ? 0.881 -7.752 -8.639 1.00 92.31 96 VAL A CA 1
ATOM 720 C C . VAL A 1 96 ? -0.633 -7.871 -8.428 1.00 92.31 96 VAL A C 1
ATOM 722 O O . VAL A 1 96 ? -1.396 -7.666 -9.373 1.00 92.31 96 VAL A O 1
ATOM 725 N N . PRO A 1 97 ? -1.147 -8.122 -7.208 1.00 91.19 97 PRO A N 1
ATOM 726 C CA . PRO A 1 97 ? -2.581 -8.238 -6.982 1.00 91.19 97 PRO A CA 1
ATOM 727 C C . PRO A 1 97 ? -3.327 -6.930 -7.266 1.00 91.19 97 PRO A C 1
ATOM 729 O O . PRO A 1 97 ? -2.833 -5.828 -7.011 1.00 91.19 97 PRO A O 1
ATOM 732 N N . LYS A 1 98 ? -4.585 -7.041 -7.713 1.00 89.31 98 LYS A N 1
ATOM 733 C CA . LYS A 1 98 ? -5.425 -5.897 -8.130 1.00 89.31 98 LYS A CA 1
ATOM 734 C C . LYS A 1 98 ? -5.486 -4.756 -7.105 1.00 89.31 98 LYS A C 1
ATOM 736 O O . LYS A 1 98 ? -5.504 -3.593 -7.498 1.00 89.31 98 LYS A O 1
ATOM 741 N N . ALA A 1 99 ? -5.498 -5.076 -5.809 1.00 86.19 99 ALA A N 1
ATOM 742 C CA . ALA A 1 99 ? -5.551 -4.079 -4.738 1.00 86.19 99 ALA A CA 1
ATOM 743 C C . ALA A 1 99 ? -4.302 -3.174 -4.680 1.00 86.19 99 ALA A C 1
ATOM 745 O O . ALA A 1 99 ? -4.422 -2.015 -4.288 1.00 86.19 99 ALA A O 1
ATOM 746 N N . TRP A 1 100 ? -3.142 -3.661 -5.133 1.00 87.00 100 TRP A N 1
ATOM 747 C CA . TRP A 1 100 ? -1.880 -2.913 -5.175 1.00 87.00 100 TRP A CA 1
ATOM 748 C C . TRP A 1 100 ? -1.615 -2.244 -6.525 1.00 87.00 100 TRP A C 1
ATOM 750 O O . TRP A 1 100 ? -0.899 -1.246 -6.567 1.00 87.00 100 TRP A O 1
ATOM 760 N N . ARG A 1 101 ? -2.237 -2.721 -7.616 1.00 87.25 101 ARG A N 1
ATOM 761 C CA . ARG A 1 101 ? -2.116 -2.107 -8.955 1.00 87.25 101 ARG A CA 1
ATOM 762 C C . ARG A 1 101 ? -2.604 -0.657 -8.983 1.00 87.25 101 ARG A C 1
ATOM 764 O O . ARG A 1 101 ? -2.096 0.169 -9.741 1.00 87.25 101 ARG A O 1
ATOM 771 N N . LYS A 1 102 ? -3.597 -0.309 -8.155 1.00 82.56 102 LYS A N 1
ATOM 772 C CA . LYS A 1 102 ? -4.175 1.041 -8.133 1.00 82.56 102 LYS A CA 1
ATOM 773 C C . LYS A 1 102 ? -3.155 2.072 -7.637 1.00 82.56 102 LYS A C 1
ATOM 775 O O . LYS A 1 102 ? -2.939 2.250 -6.440 1.00 82.56 102 LYS A O 1
ATOM 780 N N . GLY A 1 103 ? -2.601 2.837 -8.574 1.00 78.50 103 GLY A N 1
ATOM 781 C CA . GLY A 1 103 ? -1.594 3.857 -8.285 1.00 78.50 103 GLY A CA 1
ATOM 782 C C . GLY A 1 103 ? -0.189 3.298 -8.078 1.00 78.50 103 GLY A C 1
ATOM 783 O O . GLY A 1 103 ? 0.641 4.023 -7.525 1.00 78.50 103 GLY A O 1
ATOM 784 N N . ALA A 1 104 ? 0.043 2.057 -8.511 1.00 87.12 104 ALA A N 1
ATOM 785 C CA . ALA A 1 104 ? 1.373 1.524 -8.721 1.00 87.12 104 ALA A CA 1
ATOM 786 C C . ALA A 1 104 ? 2.097 2.299 -9.829 1.00 87.12 104 ALA A C 1
ATOM 788 O O . ALA A 1 104 ? 1.461 2.883 -10.714 1.00 87.12 104 ALA A O 1
ATOM 789 N N . LYS A 1 105 ? 3.424 2.318 -9.771 1.00 87.19 105 LYS A N 1
ATOM 790 C CA . LYS A 1 105 ? 4.277 2.906 -10.803 1.00 87.19 105 LYS A CA 1
ATOM 791 C C . LYS A 1 105 ? 5.421 1.955 -11.110 1.00 87.19 105 LYS A C 1
ATOM 793 O O . LYS A 1 105 ? 5.989 1.387 -10.182 1.00 87.19 105 LYS A O 1
ATOM 798 N N . VAL A 1 106 ? 5.741 1.827 -12.393 1.00 88.38 106 VAL A N 1
ATOM 799 C CA . VAL A 1 106 ? 6.961 1.175 -12.870 1.00 88.38 106 VAL A CA 1
ATOM 800 C C . VAL A 1 106 ? 7.739 2.177 -13.701 1.00 88.38 106 VAL A C 1
ATOM 802 O O . VAL A 1 106 ? 7.186 2.805 -14.615 1.00 88.38 106 VAL A O 1
ATOM 805 N N . ASP A 1 107 ? 9.005 2.346 -13.362 1.00 86.94 107 ASP A N 1
ATOM 806 C CA . ASP A 1 107 ? 9.934 3.244 -14.027 1.00 86.94 107 ASP A CA 1
ATOM 807 C C . ASP A 1 107 ? 11.323 2.613 -14.145 1.00 86.94 107 ASP A C 1
ATOM 809 O O . ASP A 1 107 ? 11.636 1.606 -13.513 1.00 86.94 107 ASP A O 1
ATOM 813 N N . ARG A 1 108 ? 12.135 3.190 -15.028 1.00 84.75 108 ARG A N 1
ATOM 814 C CA . ARG A 1 108 ? 13.502 2.765 -15.327 1.00 84.75 108 ARG A CA 1
ATOM 815 C C . ARG A 1 108 ? 14.414 3.958 -15.038 1.00 84.75 108 ARG A C 1
ATOM 817 O O . ARG A 1 108 ? 14.538 4.823 -15.903 1.00 84.75 108 ARG A O 1
ATOM 824 N N . PRO A 1 109 ? 14.923 4.108 -13.799 1.00 77.75 109 PRO A N 1
ATOM 825 C CA . PRO A 1 109 ? 15.756 5.256 -13.437 1.00 77.75 109 PRO A CA 1
ATOM 826 C C . PRO A 1 109 ? 17.113 5.244 -14.153 1.00 77.75 109 PRO A C 1
ATOM 828 O O . PRO A 1 109 ? 17.669 6.306 -14.409 1.00 77.75 109 PRO A O 1
ATOM 831 N N . GLU A 1 110 ? 17.615 4.057 -14.491 1.00 76.75 110 GLU A N 1
ATOM 832 C CA . GLU A 1 110 ? 18.882 3.826 -15.183 1.00 76.75 110 GLU A CA 1
ATOM 833 C C . GLU A 1 110 ? 18.698 2.722 -16.223 1.00 76.75 110 GLU A C 1
ATOM 835 O O . GLU A 1 110 ? 17.783 1.901 -16.107 1.00 76.75 110 GLU A O 1
ATOM 840 N N . ASP A 1 111 ? 19.596 2.651 -17.205 1.00 73.69 111 ASP A N 1
ATOM 841 C CA . ASP A 1 111 ? 19.465 1.722 -18.325 1.00 73.69 111 ASP A CA 1
ATOM 842 C C . ASP A 1 111 ? 19.410 0.244 -17.886 1.00 73.69 111 ASP A C 1
ATOM 844 O O . ASP A 1 111 ? 18.777 -0.557 -18.556 1.00 73.69 111 ASP A O 1
ATOM 848 N N . ALA A 1 112 ? 19.947 -0.153 -16.736 1.00 77.69 112 ALA A N 1
ATOM 849 C CA . ALA A 1 112 ? 19.883 -1.549 -16.279 1.00 77.69 112 ALA A CA 1
ATOM 850 C C . ALA A 1 112 ? 18.967 -1.784 -15.063 1.00 77.69 112 ALA A C 1
ATOM 852 O O . ALA A 1 112 ? 18.983 -2.866 -14.474 1.00 77.69 112 ALA A O 1
ATOM 853 N N . THR A 1 113 ? 18.160 -0.792 -14.671 1.00 84.31 113 THR A N 1
ATOM 854 C CA . THR A 1 113 ? 17.422 -0.832 -13.401 1.00 84.31 113 THR A CA 1
ATOM 855 C C . THR A 1 113 ? 15.921 -0.689 -13.619 1.00 84.31 113 THR A C 1
ATOM 857 O O . THR A 1 113 ? 15.464 0.296 -14.192 1.00 84.31 113 THR A O 1
ATOM 860 N N . VAL A 1 114 ? 15.131 -1.625 -13.082 1.00 88.44 114 VAL A N 1
ATOM 861 C CA . VAL A 1 114 ? 13.664 -1.512 -13.009 1.00 88.44 114 VAL A CA 1
ATOM 862 C C . VAL A 1 114 ? 13.244 -1.181 -11.583 1.00 88.44 114 VAL A C 1
ATOM 864 O O . VAL A 1 114 ? 13.574 -1.892 -10.635 1.00 88.44 114 VAL A O 1
ATOM 867 N N . ARG A 1 115 ? 12.475 -0.103 -11.433 1.00 89.62 115 ARG A N 1
ATOM 868 C CA . ARG A 1 115 ? 11.901 0.347 -10.166 1.00 89.62 115 ARG A CA 1
ATOM 869 C C . ARG A 1 115 ? 10.395 0.110 -10.178 1.00 89.62 115 ARG A C 1
ATOM 871 O O . ARG A 1 115 ? 9.699 0.497 -11.111 1.00 89.62 115 ARG A O 1
ATOM 878 N N . VAL A 1 116 ? 9.883 -0.495 -9.105 1.00 91.38 116 VAL A N 1
ATOM 879 C CA . VAL A 1 116 ? 8.446 -0.707 -8.897 1.00 91.38 116 VAL A CA 1
ATOM 880 C C . VAL A 1 116 ? 8.025 -0.085 -7.571 1.00 91.38 116 VAL A C 1
ATOM 882 O O . VAL A 1 116 ? 8.504 -0.471 -6.508 1.00 91.38 116 VAL A O 1
ATOM 885 N N . ALA A 1 117 ? 7.088 0.860 -7.625 1.00 87.69 117 ALA A N 1
ATOM 886 C CA . ALA A 1 117 ? 6.496 1.493 -6.454 1.00 87.69 117 ALA A CA 1
ATOM 887 C C . ALA A 1 117 ? 5.030 1.068 -6.304 1.00 87.69 117 ALA A C 1
ATOM 889 O O . ALA A 1 117 ? 4.197 1.358 -7.166 1.00 87.69 117 ALA A O 1
ATOM 890 N N . LEU A 1 118 ? 4.700 0.418 -5.185 1.00 88.00 118 LEU A N 1
ATOM 891 C CA . LEU A 1 118 ? 3.349 -0.050 -4.860 1.00 88.00 118 LEU A CA 1
ATOM 892 C C . LEU A 1 118 ? 2.762 0.720 -3.673 1.00 88.00 118 LEU A C 1
ATOM 894 O O . LEU A 1 118 ? 3.482 1.139 -2.768 1.00 88.00 118 LEU A O 1
ATOM 898 N N . LYS A 1 119 ? 1.435 0.884 -3.650 1.00 82.38 119 LYS A N 1
ATOM 899 C CA . LYS A 1 119 ? 0.725 1.514 -2.526 1.00 82.38 119 LYS A CA 1
ATOM 900 C C . LYS A 1 119 ? 0.138 0.463 -1.599 1.00 82.38 119 LYS A C 1
ATOM 902 O O . LYS A 1 119 ? -0.599 -0.408 -2.047 1.00 82.38 119 LYS A O 1
ATOM 907 N N . VAL A 1 120 ? 0.405 0.605 -0.303 1.00 82.75 120 VAL A N 1
ATOM 908 C CA . VAL A 1 120 ? -0.189 -0.244 0.734 1.00 82.75 120 VAL A CA 1
ATOM 909 C C . VAL A 1 120 ? -1.684 0.094 0.871 1.00 82.75 120 VAL A C 1
ATOM 911 O O . VAL A 1 120 ? -2.015 1.263 1.098 1.00 82.75 120 VAL A O 1
ATOM 914 N N . PRO A 1 121 ? -2.607 -0.873 0.730 1.00 73.81 121 PRO A N 1
ATOM 915 C CA . PRO A 1 121 ? -4.034 -0.628 0.912 1.00 73.81 121 PRO A CA 1
ATOM 916 C C . PRO A 1 121 ? -4.352 -0.337 2.386 1.00 73.81 121 PRO A C 1
ATOM 918 O O . PRO A 1 121 ? -3.904 -1.047 3.282 1.00 73.81 121 PRO A O 1
ATOM 921 N N . VAL A 1 122 ? -5.142 0.710 2.645 1.00 67.94 122 VAL A N 1
ATOM 922 C CA . VAL A 1 122 ? -5.554 1.114 4.001 1.00 67.94 122 VAL A CA 1
ATOM 923 C C . VAL A 1 122 ? -6.997 0.671 4.254 1.00 67.94 122 VAL A C 1
ATOM 925 O O . VAL A 1 122 ? -7.883 0.981 3.459 1.00 67.94 122 VAL A O 1
ATOM 928 N N . LEU A 1 123 ? -7.238 -0.038 5.364 1.00 57.53 123 LEU A N 1
ATOM 929 C CA . LEU A 1 123 ? -8.551 -0.612 5.713 1.00 57.53 123 LEU A CA 1
ATOM 930 C C . LEU A 1 123 ? -9.566 0.383 6.292 1.00 57.53 123 LEU A C 1
ATOM 932 O O . LEU A 1 123 ? -10.754 0.082 6.337 1.00 57.53 123 LEU A O 1
ATOM 936 N N . VAL A 1 124 ? -9.133 1.578 6.696 1.00 51.88 124 VAL A N 1
ATOM 937 C CA . VAL A 1 124 ? -10.013 2.660 7.167 1.00 51.88 124 VAL A CA 1
ATOM 938 C C . VAL A 1 124 ? -10.104 3.771 6.115 1.00 51.88 124 VAL A C 1
ATOM 940 O O . VAL A 1 124 ? -9.361 4.748 6.188 1.00 51.88 124 VAL A O 1
ATOM 943 N N . PRO A 1 125 ? -11.028 3.678 5.139 1.00 49.25 125 PRO A N 1
ATOM 944 C CA . PRO A 1 125 ? -11.200 4.709 4.111 1.00 49.25 125 PRO A CA 1
ATOM 945 C C . PRO A 1 125 ? -11.741 6.043 4.661 1.00 49.25 125 PRO A C 1
ATOM 947 O O . PRO A 1 125 ? -11.673 7.059 3.971 1.00 49.25 125 PRO A O 1
ATOM 950 N N . SER A 1 126 ? -12.272 6.059 5.894 1.00 44.09 126 SER A N 1
ATOM 951 C CA . SER A 1 126 ? -12.875 7.247 6.517 1.00 44.09 126 SER A CA 1
ATOM 952 C C . SER A 1 126 ? -11.873 8.183 7.210 1.00 44.09 126 SER A C 1
ATOM 954 O O . SER A 1 126 ? -12.233 9.317 7.522 1.00 44.09 126 SER A O 1
ATOM 956 N N . LEU A 1 127 ? -10.617 7.760 7.407 1.00 47.16 127 LEU A N 1
ATOM 957 C CA . LEU A 1 127 ? -9.505 8.668 7.695 1.00 47.16 127 LEU A CA 1
ATOM 958 C C . LEU A 1 127 ? -8.794 8.937 6.367 1.00 47.16 127 LEU A C 1
ATOM 960 O O . LEU A 1 127 ? -7.960 8.157 5.918 1.00 47.16 127 LEU A O 1
ATOM 964 N N . LYS A 1 128 ? -9.150 10.034 5.697 1.00 42.78 128 LYS A N 1
ATOM 965 C CA . LYS A 1 128 ? -8.423 10.519 4.517 1.00 42.78 128 LYS A CA 1
ATOM 966 C C . LYS A 1 128 ? -7.030 11.006 4.944 1.00 42.78 128 LYS A C 1
ATOM 968 O O . LYS A 1 128 ? -6.826 12.206 5.096 1.00 42.78 128 LYS A O 1
ATOM 973 N N . THR A 1 129 ? -6.071 10.112 5.159 1.00 47.88 129 THR A N 1
ATOM 974 C CA . THR A 1 129 ? -4.686 10.493 5.480 1.00 47.88 129 THR A CA 1
ATOM 975 C C . THR A 1 129 ? -3.780 10.297 4.263 1.00 47.88 129 THR A C 1
ATOM 977 O O . THR A 1 129 ? -3.599 9.194 3.757 1.00 47.88 129 THR A O 1
ATOM 980 N N . ASN A 1 130 ? -3.208 11.406 3.784 1.00 45.53 130 ASN A N 1
ATOM 981 C CA . ASN A 1 130 ? -2.350 11.542 2.597 1.00 45.53 130 ASN A CA 1
ATOM 982 C C . ASN A 1 130 ? -0.921 10.973 2.779 1.00 45.53 130 ASN A C 1
ATOM 984 O O . ASN A 1 130 ? 0.049 11.598 2.351 1.00 45.53 130 ASN A O 1
ATOM 988 N N . ILE A 1 131 ? -0.746 9.810 3.410 1.00 50.19 131 ILE A N 1
ATOM 989 C CA . ILE A 1 131 ? 0.597 9.242 3.617 1.00 50.19 131 ILE A CA 1
ATOM 990 C C . ILE A 1 131 ? 0.989 8.405 2.390 1.00 50.19 131 ILE A C 1
ATOM 992 O O . ILE A 1 131 ? 0.417 7.349 2.128 1.00 50.19 131 ILE A O 1
ATOM 996 N N . LYS A 1 132 ? 1.957 8.901 1.608 1.00 44.78 132 LYS A N 1
ATOM 997 C CA . LYS A 1 132 ? 2.593 8.172 0.500 1.00 44.78 132 LYS A CA 1
ATOM 998 C C . LYS A 1 132 ? 3.856 7.498 1.031 1.00 44.78 132 LYS A C 1
ATOM 1000 O O . LYS A 1 132 ? 4.766 8.194 1.464 1.00 44.78 132 LYS A O 1
ATOM 1005 N N . ILE A 1 133 ? 3.908 6.171 0.983 1.00 44.19 133 ILE A N 1
ATOM 1006 C CA . ILE A 1 133 ? 5.130 5.410 1.259 1.00 44.19 133 ILE A CA 1
ATOM 1007 C C . ILE A 1 133 ? 5.735 5.031 -0.096 1.00 44.19 133 ILE A C 1
ATOM 1009 O O . ILE A 1 133 ? 5.058 4.415 -0.917 1.00 44.19 133 ILE A O 1
ATOM 1013 N N . THR A 1 134 ? 6.975 5.457 -0.334 1.00 39.75 134 THR A N 1
ATOM 1014 C CA . THR A 1 134 ? 7.768 5.156 -1.536 1.00 39.75 134 THR A CA 1
ATOM 1015 C C . THR A 1 134 ? 8.861 4.167 -1.141 1.00 39.75 134 THR A C 1
ATOM 1017 O O . THR A 1 134 ? 9.523 4.372 -0.127 1.00 39.75 134 THR A O 1
ATOM 1020 N N . SER A 1 135 ? 9.046 3.102 -1.920 1.00 39.00 135 SER A N 1
ATOM 1021 C CA . SER A 1 135 ? 10.146 2.146 -1.765 1.00 39.00 135 SER A CA 1
ATOM 1022 C C . SER A 1 135 ? 10.908 2.039 -3.083 1.00 39.00 135 SER A C 1
ATOM 1024 O O . SER A 1 135 ? 10.309 2.099 -4.155 1.00 39.00 135 SER A O 1
ATOM 1026 N N . GLU A 1 136 ? 12.228 1.921 -2.976 1.00 39.91 136 GLU A N 1
ATOM 1027 C CA . GLU A 1 136 ? 13.195 1.889 -4.065 1.00 39.91 136 GLU A CA 1
ATOM 1028 C C . GLU A 1 136 ? 14.107 0.662 -3.892 1.00 39.91 136 GLU A C 1
ATOM 1030 O O . GLU A 1 136 ? 14.561 0.397 -2.781 1.00 39.91 136 GLU A O 1
ATOM 1035 N N . ALA A 1 137 ? 14.384 -0.078 -4.968 1.00 42.50 137 ALA A N 1
ATOM 1036 C CA . ALA A 1 137 ? 15.400 -1.129 -5.013 1.00 42.50 137 ALA A CA 1
ATOM 1037 C C . ALA A 1 137 ? 16.152 -1.010 -6.347 1.00 42.50 137 ALA A C 1
ATOM 1039 O O . ALA A 1 137 ? 15.513 -0.840 -7.384 1.00 42.50 137 ALA A O 1
ATOM 1040 N N . GLY A 1 138 ? 17.484 -1.043 -6.300 1.00 38.22 138 GLY A N 1
ATOM 1041 C CA . GLY A 1 138 ? 18.372 -1.004 -7.463 1.00 38.22 138 GLY A CA 1
ATOM 1042 C C . GLY A 1 138 ? 19.311 -2.208 -7.463 1.00 38.22 138 GLY A C 1
ATOM 1043 O O . GLY A 1 138 ? 19.549 -2.808 -6.411 1.00 38.22 138 GLY A O 1
ATOM 1044 N N . THR A 1 139 ? 19.834 -2.552 -8.636 1.00 35.59 139 THR A N 1
ATOM 1045 C CA . THR A 1 139 ? 20.874 -3.572 -8.810 1.00 35.59 139 THR A CA 1
ATOM 1046 C C . THR A 1 139 ? 22.181 -2.828 -9.054 1.00 35.59 139 THR A C 1
ATOM 1048 O O . THR A 1 139 ? 22.248 -2.006 -9.960 1.00 35.59 139 THR A O 1
ATOM 1051 N N . VAL A 1 140 ? 23.194 -3.057 -8.218 1.00 39.16 140 VAL A N 1
ATOM 1052 C CA . VAL A 1 140 ? 24.512 -2.430 -8.383 1.00 39.16 140 VAL A CA 1
ATOM 1053 C C . VAL A 1 140 ? 25.209 -3.091 -9.569 1.00 39.16 140 VAL A C 1
ATOM 1055 O O . VAL A 1 140 ? 25.455 -4.295 -9.532 1.00 39.16 140 VAL A O 1
ATOM 1058 N N . ILE A 1 141 ? 25.523 -2.311 -10.603 1.00 43.94 141 ILE A N 1
ATOM 1059 C CA . ILE A 1 141 ? 26.575 -2.656 -11.560 1.00 43.94 141 ILE A CA 1
ATOM 1060 C C . ILE A 1 141 ? 27.861 -2.052 -11.001 1.00 43.94 141 ILE A C 1
ATOM 1062 O O . ILE A 1 141 ? 27.975 -0.835 -10.866 1.00 43.94 141 ILE A O 1
ATOM 1066 N N . GLU A 1 142 ? 28.789 -2.913 -10.593 1.00 42.03 142 GLU A N 1
ATOM 1067 C CA . GLU A 1 142 ? 30.147 -2.501 -10.252 1.00 42.03 142 GLU A CA 1
ATOM 1068 C C . GLU A 1 142 ? 30.839 -2.070 -11.550 1.00 42.03 142 GLU A C 1
ATOM 1070 O O . GLU A 1 142 ? 31.005 -2.868 -12.470 1.00 42.03 142 GLU A O 1
ATOM 1075 N N . ASP A 1 143 ? 31.188 -0.788 -11.635 1.00 42.91 143 ASP A N 1
ATOM 1076 C CA . ASP A 1 143 ? 32.037 -0.250 -12.694 1.00 42.91 143 ASP A CA 1
ATOM 1077 C C . ASP A 1 143 ? 33.470 -0.728 -12.398 1.00 42.91 143 ASP A C 1
ATOM 1079 O O . ASP A 1 143 ? 34.096 -0.282 -11.432 1.00 42.91 143 ASP A O 1
ATOM 1083 N N . GLU A 1 144 ? 33.969 -1.702 -13.164 1.00 39.78 144 GLU A N 1
ATOM 1084 C CA . GLU A 1 144 ? 35.385 -2.088 -13.153 1.00 39.78 144 GLU A CA 1
ATOM 1085 C C . GLU A 1 144 ? 36.199 -0.905 -13.716 1.00 39.78 144 GLU A C 1
ATOM 1087 O O . GLU A 1 144 ? 36.006 -0.542 -14.881 1.00 39.78 144 GLU A O 1
ATOM 1092 N N . PRO A 1 145 ? 37.094 -0.260 -12.941 1.00 46.12 145 PRO A N 1
ATOM 1093 C CA . PRO A 1 145 ? 37.901 0.825 -13.479 1.00 46.12 145 PRO A CA 1
ATOM 1094 C C . PRO A 1 145 ? 39.001 0.256 -14.387 1.00 46.12 145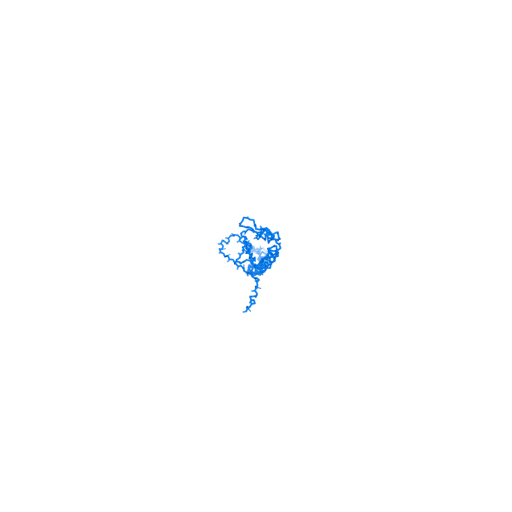 PRO A C 1
ATOM 1096 O O . PRO A 1 145 ? 39.774 -0.606 -13.964 1.00 46.12 145 PRO A O 1
ATOM 1099 N N . LEU A 1 146 ? 39.059 0.762 -15.624 1.00 47.44 146 LEU A N 1
ATOM 1100 C CA . LEU A 1 146 ? 40.152 0.541 -16.584 1.00 47.44 146 LEU A CA 1
ATOM 1101 C C . LEU A 1 146 ? 41.498 1.074 -16.070 1.00 47.44 146 LEU A C 1
ATOM 1103 O O . LEU A 1 146 ? 41.516 2.198 -15.512 1.00 47.44 146 LEU A O 1
#